Protein AF-A0A1V5KV75-F1 (afdb_monomer_lite)

Structure (mmCIF, N/CA/C/O backbone):
data_AF-A0A1V5KV75-F1
#
_entry.id   AF-A0A1V5KV75-F1
#
loop_
_atom_site.group_PDB
_atom_site.id
_atom_site.type_symbol
_atom_site.label_atom_id
_atom_site.label_alt_id
_atom_site.label_comp_id
_atom_site.label_asym_id
_atom_site.label_entity_id
_atom_site.label_seq_id
_atom_site.pdbx_PDB_ins_code
_atom_site.Cartn_x
_atom_site.Cartn_y
_atom_site.Cartn_z
_atom_site.occupancy
_atom_site.B_iso_or_equiv
_atom_site.auth_seq_id
_atom_site.auth_comp_id
_atom_site.auth_asym_id
_atom_site.auth_atom_id
_atom_site.pdbx_PDB_model_num
ATOM 1 N N . MET A 1 1 ? -2.585 -3.005 -18.494 1.00 60.31 1 MET A N 1
ATOM 2 C CA . MET A 1 1 ? -2.785 -2.795 -17.043 1.00 60.31 1 MET A CA 1
ATOM 3 C C . MET A 1 1 ? -3.721 -1.617 -16.889 1.00 60.31 1 MET A C 1
ATOM 5 O O . MET A 1 1 ? -3.446 -0.592 -17.492 1.00 60.31 1 MET A O 1
ATOM 9 N N . ASP A 1 2 ? -4.783 -1.747 -16.100 1.00 73.62 2 ASP A N 1
ATOM 10 C CA . ASP A 1 2 ? -5.802 -0.687 -15.996 1.00 73.62 2 ASP A CA 1
ATOM 11 C C . ASP A 1 2 ? -5.436 0.402 -14.976 1.00 73.62 2 ASP A C 1
ATOM 13 O O . ASP A 1 2 ? -6.072 1.447 -14.914 1.00 73.62 2 ASP A O 1
ATOM 17 N N . THR A 1 3 ? -4.400 0.170 -14.161 1.00 83.81 3 THR A N 1
ATOM 18 C CA . THR A 1 3 ? -3.897 1.154 -13.192 1.00 83.81 3 THR A CA 1
ATOM 19 C C . THR A 1 3 ? -2.821 2.028 -13.842 1.00 83.81 3 THR A C 1
ATOM 21 O O . THR A 1 3 ? -1.792 1.473 -14.239 1.00 83.81 3 THR A O 1
ATOM 24 N N . PRO A 1 4 ? -3.016 3.359 -13.923 1.00 90.19 4 PRO A N 1
ATOM 25 C CA . PRO A 1 4 ? -1.987 4.293 -14.373 1.00 90.19 4 PRO A CA 1
ATOM 26 C C . PRO A 1 4 ? -0.711 4.196 -13.533 1.00 90.19 4 PRO A C 1
ATOM 28 O O . PRO A 1 4 ? -0.759 3.883 -12.342 1.00 90.19 4 PRO A O 1
ATOM 31 N N . ARG A 1 5 ? 0.432 4.453 -14.168 1.00 92.62 5 ARG A N 1
ATOM 32 C CA . ARG A 1 5 ? 1.765 4.286 -13.587 1.00 92.62 5 ARG A CA 1
ATOM 33 C C . ARG A 1 5 ? 2.607 5.536 -13.819 1.00 92.62 5 ARG A C 1
ATOM 35 O O . ARG A 1 5 ? 2.497 6.176 -14.865 1.00 92.62 5 ARG A O 1
ATOM 42 N N . TYR A 1 6 ? 3.427 5.873 -12.831 1.00 94.19 6 TYR A N 1
ATOM 43 C CA . TYR A 1 6 ? 4.156 7.127 -12.752 1.00 94.19 6 TYR A CA 1
ATOM 44 C C . TYR A 1 6 ? 5.567 6.935 -12.192 1.00 94.19 6 TYR A C 1
ATOM 46 O O . TYR A 1 6 ? 5.826 6.077 -11.344 1.00 94.19 6 TYR A O 1
ATOM 54 N N . TYR A 1 7 ? 6.469 7.788 -12.657 1.00 92.00 7 TYR A N 1
ATOM 55 C CA . TYR A 1 7 ? 7.733 8.121 -12.023 1.00 92.00 7 TYR A CA 1
ATOM 56 C C . TYR A 1 7 ? 7.551 9.399 -11.192 1.00 92.00 7 TYR A C 1
ATOM 58 O O . TYR A 1 7 ? 6.918 10.353 -11.649 1.00 92.00 7 TYR A O 1
ATOM 66 N N . TYR A 1 8 ? 8.106 9.418 -9.980 1.00 92.56 8 TYR A N 1
ATOM 67 C CA . TYR A 1 8 ? 8.068 10.562 -9.067 1.00 92.56 8 TYR A CA 1
ATOM 68 C C . TYR A 1 8 ? 9.509 11.037 -8.800 1.00 92.56 8 TYR A C 1
ATOM 70 O O . TYR A 1 8 ? 10.172 10.454 -7.942 1.00 92.56 8 TYR A O 1
ATOM 78 N N . PRO A 1 9 ? 10.013 12.072 -9.505 1.00 87.69 9 PRO A N 1
ATOM 79 C CA . PRO A 1 9 ? 11.387 12.562 -9.331 1.00 87.69 9 PRO A CA 1
ATOM 80 C C . PRO A 1 9 ? 11.699 12.976 -7.885 1.00 87.69 9 PRO A C 1
ATOM 82 O O .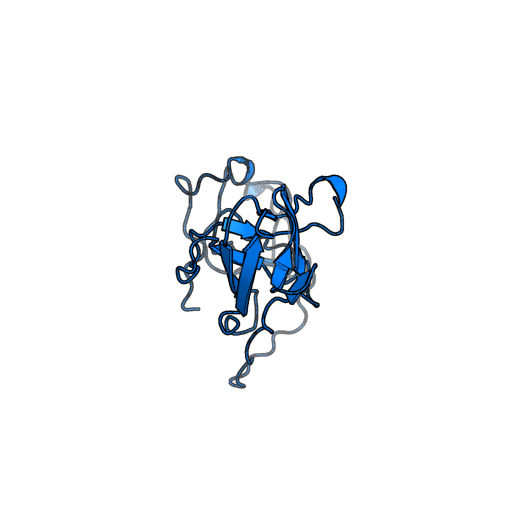 PRO A 1 9 ? 12.765 12.680 -7.357 1.00 87.69 9 PRO A O 1
ATOM 85 N N . GLU A 1 10 ? 10.718 13.579 -7.212 1.00 87.94 10 GLU A N 1
ATOM 86 C CA . GLU A 1 10 ? 10.828 14.084 -5.840 1.00 87.94 10 GLU A CA 1
ATOM 87 C C . GLU A 1 10 ? 10.047 13.209 -4.847 1.00 87.94 10 GLU A C 1
ATOM 89 O O . GLU A 1 10 ? 9.365 13.706 -3.950 1.00 87.94 10 GLU A O 1
ATOM 94 N N . VAL A 1 11 ? 10.119 11.879 -5.004 1.00 86.81 11 VAL A N 1
ATOM 95 C CA . VAL A 1 11 ? 9.325 10.914 -4.211 1.00 86.81 11 VAL A CA 1
ATOM 96 C C . VAL A 1 11 ? 9.460 11.105 -2.692 1.00 86.81 11 VAL A C 1
ATOM 98 O O . VAL A 1 11 ? 8.524 10.833 -1.945 1.00 86.81 11 VAL A O 1
ATOM 101 N N . HIS A 1 12 ? 10.597 11.626 -2.225 1.00 85.69 12 HIS A N 1
ATOM 102 C CA . HIS A 1 12 ? 10.870 11.876 -0.810 1.00 85.69 12 HIS A CA 1
ATOM 103 C C . HIS A 1 12 ? 10.020 13.001 -0.192 1.00 85.69 12 HIS A C 1
ATOM 105 O O . HIS A 1 12 ? 9.926 13.079 1.032 1.00 85.69 12 HIS A O 1
ATOM 111 N N . LEU A 1 13 ? 9.411 13.865 -1.011 1.00 88.81 13 LEU A N 1
ATOM 112 C CA . LEU A 1 13 ? 8.485 14.906 -0.556 1.00 88.81 13 LEU A CA 1
ATOM 113 C C . LEU A 1 13 ? 7.059 14.377 -0.349 1.00 88.81 13 LEU A C 1
ATOM 115 O O . LEU A 1 13 ? 6.227 15.094 0.200 1.00 88.81 13 LEU A O 1
ATOM 119 N N . GLU A 1 14 ? 6.768 13.150 -0.803 1.00 86.00 14 GLU A N 1
ATOM 120 C CA . GLU A 1 14 ? 5.421 12.561 -0.839 1.00 86.00 14 GLU A CA 1
ATOM 121 C C . GLU A 1 14 ? 4.370 13.445 -1.557 1.00 86.00 14 GLU A C 1
ATOM 123 O O . GLU A 1 14 ? 3.167 13.294 -1.344 1.00 86.00 14 GLU A O 1
ATOM 128 N N . ASP A 1 15 ? 4.813 14.349 -2.440 1.00 89.56 15 ASP A N 1
ATOM 129 C CA . ASP A 1 15 ? 3.957 15.220 -3.250 1.00 89.56 15 ASP A CA 1
ATOM 130 C C . ASP A 1 15 ? 3.749 14.619 -4.655 1.00 89.56 15 ASP A C 1
ATOM 132 O O . ASP A 1 15 ? 4.715 14.453 -5.408 1.00 89.56 15 ASP A O 1
ATOM 136 N N . PRO A 1 16 ? 2.505 14.296 -5.056 1.00 90.12 16 PRO A N 1
ATOM 137 C CA . PRO A 1 16 ? 2.230 13.750 -6.379 1.00 90.12 16 PRO A CA 1
ATOM 138 C C . PRO A 1 16 ? 2.274 14.792 -7.515 1.00 90.12 16 PRO A C 1
ATOM 140 O O . PRO A 1 16 ? 2.124 14.401 -8.672 1.00 90.12 16 PRO A O 1
ATOM 143 N N . SER A 1 17 ? 2.449 16.092 -7.240 1.00 91.94 17 SER A N 1
ATOM 144 C CA . SER A 1 17 ? 2.367 17.167 -8.248 1.00 91.94 17 SER A CA 1
ATOM 145 C C . SER A 1 17 ? 3.377 17.037 -9.400 1.00 91.94 17 SER A C 1
ATOM 147 O O . SER A 1 17 ? 3.079 17.431 -10.528 1.00 91.94 17 SER A O 1
ATOM 149 N N . GLY A 1 18 ? 4.542 16.437 -9.137 1.00 91.44 18 GLY A N 1
ATOM 150 C CA . GLY A 1 18 ? 5.607 16.188 -10.115 1.00 91.44 18 GLY A CA 1
ATOM 151 C C . GLY A 1 18 ? 5.528 14.839 -10.840 1.00 91.44 18 GLY A C 1
ATOM 152 O O . GLY A 1 18 ? 6.516 14.428 -11.444 1.00 91.44 18 GLY A O 1
ATOM 153 N N . ALA A 1 19 ? 4.408 14.115 -10.749 1.00 94.38 19 ALA A N 1
ATOM 154 C CA . ALA A 1 19 ? 4.267 12.788 -11.346 1.00 94.38 19 ALA A CA 1
ATOM 155 C C . ALA A 1 19 ? 4.409 12.814 -12.877 1.00 94.38 19 ALA A C 1
ATOM 157 O O . ALA A 1 19 ? 3.697 13.540 -13.573 1.00 94.38 19 ALA A O 1
ATOM 158 N N . VAL A 1 20 ? 5.269 11.948 -13.412 1.00 95.00 20 VAL A N 1
ATOM 159 C CA . VAL A 1 20 ? 5.457 11.756 -14.855 1.00 95.00 20 VAL A CA 1
ATOM 160 C C . VAL A 1 20 ? 4.923 10.377 -15.242 1.00 95.00 20 VAL A C 1
ATOM 162 O O . VAL A 1 20 ? 5.367 9.396 -14.648 1.00 95.00 20 VAL A O 1
ATOM 165 N N . PRO A 1 21 ? 3.992 10.248 -16.208 1.00 95.69 21 PRO A N 1
ATOM 166 C CA . PRO A 1 21 ? 3.533 8.942 -16.675 1.00 95.69 21 PRO A CA 1
ATOM 167 C C . PRO A 1 21 ? 4.699 8.061 -17.129 1.00 95.69 21 PRO A C 1
ATOM 169 O O . PRO A 1 21 ? 5.587 8.521 -17.845 1.00 95.69 21 PRO A O 1
ATOM 172 N N . ALA A 1 22 ? 4.688 6.796 -16.721 1.00 93.81 22 ALA A N 1
ATOM 173 C CA . ALA A 1 22 ? 5.739 5.843 -17.043 1.00 93.81 22 ALA A CA 1
ATOM 174 C C . ALA A 1 22 ? 5.148 4.453 -17.276 1.00 93.81 22 ALA A C 1
ATOM 176 O O . ALA A 1 22 ? 4.232 4.030 -16.571 1.00 93.81 22 ALA A O 1
ATOM 177 N N . GLU A 1 23 ? 5.693 3.725 -18.245 1.00 93.69 23 GLU A N 1
ATOM 178 C CA . GLU A 1 23 ? 5.281 2.354 -18.536 1.00 93.69 23 GLU A CA 1
ATOM 179 C C . GLU A 1 23 ? 6.194 1.339 -17.834 1.00 93.69 23 GLU A C 1
ATOM 181 O O . GLU A 1 23 ? 7.374 1.620 -17.610 1.00 93.69 23 GLU A O 1
ATOM 186 N N . PRO A 1 24 ? 5.682 0.145 -17.485 1.00 92.94 24 PRO A N 1
ATOM 187 C CA . PRO A 1 24 ? 6.528 -0.993 -17.156 1.00 92.94 24 PRO A CA 1
ATOM 188 C C . PRO A 1 24 ? 7.503 -1.313 -18.288 1.00 92.94 24 PRO A C 1
ATOM 190 O O . PRO A 1 24 ? 7.085 -1.461 -19.436 1.00 92.94 24 PRO A O 1
ATOM 193 N N . ILE A 1 25 ? 8.783 -1.483 -17.961 1.00 93.88 25 ILE A N 1
ATOM 194 C CA . ILE A 1 25 ? 9.815 -1.830 -18.944 1.00 93.88 25 ILE A CA 1
ATOM 195 C C . ILE A 1 25 ? 10.627 -3.038 -18.498 1.00 93.88 25 ILE A C 1
ATOM 197 O O . ILE A 1 25 ? 10.843 -3.260 -17.308 1.00 93.88 25 ILE A O 1
ATOM 201 N N . ILE A 1 26 ? 11.124 -3.789 -19.479 1.00 95.94 26 ILE A N 1
ATOM 202 C CA . ILE A 1 26 ? 12.233 -4.722 -19.289 1.00 95.94 26 ILE A CA 1
ATOM 203 C C . ILE A 1 26 ? 13.469 -4.056 -19.879 1.00 95.94 26 ILE A C 1
ATOM 205 O O . ILE A 1 26 ? 13.610 -3.944 -21.096 1.00 95.94 26 ILE A O 1
ATOM 209 N N . ALA A 1 27 ? 14.333 -3.560 -19.004 1.00 95.50 27 ALA A N 1
ATOM 210 C CA . ALA A 1 27 ? 15.535 -2.839 -19.366 1.00 95.50 27 ALA A CA 1
ATOM 211 C C . ALA A 1 27 ? 16.691 -3.816 -19.621 1.00 95.50 27 ALA A C 1
ATOM 213 O O . ALA A 1 27 ? 17.009 -4.645 -18.770 1.00 95.50 27 ALA A O 1
ATOM 214 N N . TYR A 1 28 ? 17.337 -3.688 -20.783 1.00 95.69 28 TYR A N 1
ATOM 215 C CA . TYR A 1 28 ? 18.628 -4.335 -21.059 1.00 95.69 28 TYR A CA 1
ATOM 216 C C . TYR A 1 28 ? 19.809 -3.517 -20.515 1.00 95.69 28 TYR A C 1
ATOM 218 O O . TYR A 1 28 ? 20.895 -4.053 -20.313 1.00 95.69 28 TYR A O 1
ATOM 226 N N . ALA A 1 29 ? 19.603 -2.211 -20.325 1.00 95.88 29 ALA A N 1
ATOM 227 C CA . ALA A 1 29 ? 20.567 -1.292 -19.751 1.00 95.88 29 ALA A CA 1
ATOM 228 C C . ALA A 1 29 ? 19.863 -0.367 -18.762 1.00 95.8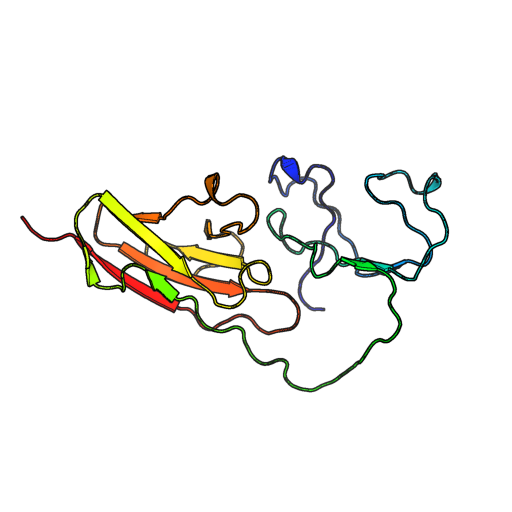8 29 ALA A C 1
ATOM 230 O O . ALA A 1 29 ? 18.819 0.204 -19.080 1.00 95.88 29 ALA A O 1
ATOM 231 N N . TYR A 1 30 ? 20.424 -0.236 -17.564 1.00 94.50 30 TYR A N 1
ATOM 232 C CA . TYR A 1 30 ? 19.886 0.615 -16.506 1.00 94.50 30 TYR A CA 1
ATOM 233 C C . TYR A 1 30 ? 20.996 1.052 -15.549 1.00 94.50 30 TYR A C 1
ATOM 235 O O . TYR A 1 30 ? 22.108 0.521 -15.564 1.00 94.50 30 TYR A O 1
ATOM 243 N N . LYS A 1 31 ? 20.696 2.050 -14.718 1.00 94.00 31 LYS A N 1
ATOM 244 C CA . LYS A 1 31 ? 21.575 2.501 -13.643 1.00 94.00 31 LYS A CA 1
ATOM 245 C C . LYS A 1 31 ? 20.736 2.823 -12.416 1.00 94.00 31 LYS A C 1
ATOM 247 O O . LYS A 1 31 ? 19.836 3.651 -12.475 1.00 94.00 31 LYS A O 1
ATOM 252 N N . GLU A 1 32 ? 21.021 2.160 -11.303 1.00 89.81 32 GLU A N 1
ATOM 253 C CA . GLU A 1 32 ? 20.420 2.522 -10.019 1.00 89.81 32 GLU A CA 1
ATOM 254 C C . GLU A 1 32 ? 21.007 3.833 -9.494 1.00 89.81 32 GLU A C 1
ATOM 256 O O . GLU A 1 32 ? 22.192 4.118 -9.689 1.00 89.81 32 GLU A O 1
ATOM 261 N N . SER A 1 33 ? 20.172 4.597 -8.786 1.00 87.25 33 SER A N 1
ATOM 262 C CA . SER A 1 33 ? 20.544 5.874 -8.164 1.00 87.25 33 SER A CA 1
ATOM 263 C C . SER A 1 33 ? 21.045 6.936 -9.154 1.00 87.25 33 SER A C 1
ATOM 265 O O . SER A 1 33 ? 21.872 7.767 -8.787 1.00 87.25 33 SER A O 1
ATOM 267 N N . SER A 1 34 ? 20.557 6.905 -10.397 1.00 88.31 34 SER A N 1
ATOM 268 C CA . SER A 1 34 ? 20.838 7.909 -11.425 1.00 88.31 34 SER A CA 1
ATOM 269 C C . SER A 1 34 ? 19.592 8.143 -12.275 1.00 88.31 34 SER A C 1
ATOM 271 O O . SER A 1 34 ? 18.895 7.196 -12.637 1.00 88.31 34 SER A O 1
ATOM 273 N N . ASP A 1 35 ? 19.311 9.403 -12.588 1.00 85.62 35 ASP A N 1
ATOM 274 C CA . ASP A 1 35 ? 18.302 9.833 -13.558 1.00 85.62 35 ASP A CA 1
ATOM 275 C C . ASP A 1 35 ? 18.929 10.183 -14.922 1.00 85.62 35 ASP A C 1
ATOM 277 O O . ASP A 1 35 ? 18.220 10.529 -15.868 1.00 85.62 35 ASP A O 1
ATOM 281 N N . ASN A 1 36 ? 20.255 10.056 -15.045 1.00 91.62 36 ASN A N 1
ATOM 282 C CA . ASN A 1 36 ? 20.999 10.315 -16.266 1.00 91.62 36 ASN A CA 1
ATOM 283 C C . ASN A 1 36 ? 21.035 9.056 -17.156 1.00 91.62 36 ASN A C 1
ATOM 285 O O . ASN A 1 36 ? 21.798 8.124 -16.881 1.00 91.62 36 ASN A O 1
ATOM 289 N N . PRO A 1 37 ? 20.295 9.017 -18.281 1.00 89.00 37 PRO A N 1
ATOM 290 C CA . PRO A 1 37 ? 20.271 7.845 -19.155 1.00 89.00 37 PRO A CA 1
ATOM 291 C C . PRO A 1 37 ? 21.631 7.547 -19.805 1.00 89.00 37 PRO A C 1
ATOM 293 O O . PRO A 1 37 ? 21.869 6.414 -20.214 1.00 89.00 37 PRO A O 1
ATOM 296 N N . GLY A 1 38 ? 22.542 8.525 -19.880 1.00 96.44 38 GLY A N 1
ATOM 297 C CA . GLY A 1 38 ? 23.899 8.324 -20.398 1.00 96.44 38 GLY A CA 1
ATOM 298 C C . GLY A 1 38 ? 24.793 7.467 -19.493 1.00 96.44 38 GLY A C 1
ATOM 299 O O . GLY A 1 38 ? 25.833 6.993 -19.942 1.00 96.44 38 GLY A O 1
ATOM 300 N N . GLU A 1 39 ? 24.393 7.250 -18.238 1.00 96.88 39 GLU A N 1
ATOM 301 C CA . GLU A 1 39 ? 25.087 6.371 -17.288 1.00 96.88 39 GLU A CA 1
ATOM 302 C C . GLU A 1 39 ? 24.557 4.933 -17.301 1.00 96.88 39 GLU A C 1
ATOM 304 O O . GLU A 1 39 ? 25.120 4.065 -16.626 1.00 96.88 39 GLU A O 1
ATOM 309 N N . ALA A 1 40 ? 23.484 4.663 -18.053 1.00 96.25 40 ALA A N 1
ATOM 310 C CA . ALA A 1 40 ? 22.950 3.319 -18.200 1.00 96.25 40 ALA A CA 1
ATOM 311 C C . ALA A 1 40 ? 23.968 2.420 -18.917 1.00 96.25 40 ALA A C 1
ATOM 313 O O . ALA A 1 40 ? 24.429 2.715 -20.021 1.00 96.25 40 ALA A O 1
ATOM 314 N N . GLY A 1 41 ? 24.306 1.299 -18.284 1.00 96.88 41 GLY A N 1
ATOM 315 C CA . GLY A 1 41 ? 25.148 0.251 -18.854 1.00 96.88 41 GLY A CA 1
ATOM 316 C C . GLY A 1 41 ? 24.337 -1.016 -19.076 1.00 96.88 41 GLY A C 1
ATOM 317 O O . GLY A 1 41 ? 23.344 -1.233 -18.385 1.00 96.88 41 GLY A O 1
ATOM 318 N N . ALA A 1 42 ? 24.750 -1.842 -20.039 1.00 97.00 42 ALA A N 1
ATOM 319 C CA . ALA A 1 42 ? 24.152 -3.160 -20.224 1.00 97.00 42 ALA A CA 1
ATOM 320 C C . ALA A 1 42 ? 24.384 -4.034 -18.982 1.00 97.00 42 ALA A C 1
ATOM 322 O O . ALA A 1 42 ? 25.494 -4.061 -18.448 1.00 97.00 42 ALA A O 1
ATOM 323 N N . ASP A 1 43 ? 23.346 -4.748 -18.559 1.00 95.75 43 ASP A N 1
ATOM 324 C CA . ASP A 1 43 ? 23.361 -5.640 -17.398 1.00 95.75 43 ASP A CA 1
ATOM 325 C C . ASP A 1 43 ? 22.305 -6.750 -17.596 1.00 95.75 43 ASP A C 1
ATOM 327 O O . ASP A 1 43 ? 21.644 -6.822 -18.638 1.00 95.75 43 ASP A O 1
ATOM 331 N N . ASP A 1 44 ? 22.141 -7.628 -16.609 1.00 95.81 44 ASP A N 1
ATOM 332 C CA . ASP A 1 44 ? 21.051 -8.597 -16.549 1.00 95.81 44 ASP A CA 1
ATOM 333 C C . ASP A 1 44 ? 19.691 -7.908 -16.763 1.00 95.81 44 ASP A C 1
ATOM 335 O O . ASP A 1 44 ? 19.411 -6.863 -16.166 1.00 95.81 44 ASP A O 1
ATOM 339 N N . LEU A 1 45 ? 18.815 -8.527 -17.573 1.00 96.81 45 LEU A N 1
ATOM 340 C CA . LEU A 1 45 ? 17.486 -7.983 -17.871 1.00 96.81 45 LEU A CA 1
ATOM 341 C C . LEU A 1 45 ? 16.753 -7.617 -16.579 1.00 96.81 45 LEU A C 1
ATOM 343 O O . LEU A 1 45 ? 16.597 -8.454 -15.684 1.00 96.81 45 LEU A O 1
ATOM 347 N N . CYS A 1 46 ? 16.281 -6.376 -16.499 1.00 95.94 46 CYS A N 1
ATOM 348 C CA . CYS A 1 46 ? 15.630 -5.851 -15.311 1.00 95.94 46 CYS A CA 1
ATOM 349 C C . CYS A 1 46 ? 14.194 -5.424 -15.608 1.00 95.94 46 CYS A C 1
ATOM 351 O O . CYS A 1 46 ? 13.964 -4.554 -16.443 1.00 95.94 46 CYS A O 1
ATOM 353 N N . LEU A 1 47 ? 13.220 -6.016 -14.914 1.00 95.19 47 LEU A N 1
ATOM 354 C CA . LEU A 1 47 ? 11.854 -5.503 -14.900 1.00 95.19 47 LEU A CA 1
ATOM 355 C C . LEU A 1 47 ? 11.793 -4.305 -13.955 1.00 95.19 47 LEU A C 1
ATOM 357 O O . LEU A 1 47 ? 12.062 -4.443 -12.760 1.00 95.19 47 LEU A O 1
ATOM 361 N N . ILE A 1 48 ? 11.376 -3.162 -14.488 1.00 93.56 48 ILE A N 1
ATOM 362 C CA . ILE A 1 48 ? 11.154 -1.932 -13.737 1.00 93.56 48 ILE A CA 1
ATOM 363 C C . ILE A 1 48 ? 9.674 -1.584 -13.849 1.00 93.56 48 ILE A C 1
ATOM 365 O O . ILE A 1 48 ? 9.172 -1.253 -14.924 1.00 93.56 48 ILE A O 1
ATOM 369 N N . MET A 1 49 ? 8.973 -1.675 -12.722 1.00 92.81 49 MET A N 1
ATOM 370 C CA . MET A 1 49 ? 7.561 -1.322 -12.606 1.00 92.81 49 MET A CA 1
ATOM 371 C C . MET A 1 49 ? 7.427 0.044 -11.921 1.00 92.81 49 MET A C 1
ATOM 373 O O . MET A 1 49 ? 7.801 0.165 -10.750 1.00 92.81 49 MET A O 1
ATOM 377 N N . PRO A 1 50 ? 6.880 1.068 -12.600 1.00 92.56 50 PRO A N 1
ATOM 378 C CA . PRO A 1 50 ? 6.664 2.369 -11.980 1.00 92.56 50 PRO A CA 1
ATOM 379 C C . PRO A 1 50 ? 5.564 2.330 -10.907 1.00 92.56 50 PRO A C 1
ATOM 381 O O . PRO A 1 50 ? 4.804 1.363 -10.769 1.00 92.56 50 PRO A O 1
ATOM 384 N N . GLN A 1 51 ? 5.472 3.406 -10.137 1.00 91.25 51 GLN A N 1
ATOM 385 C CA . GLN A 1 51 ? 4.561 3.536 -9.003 1.00 91.25 51 GLN A CA 1
ATOM 386 C C . GLN A 1 51 ? 3.136 3.880 -9.462 1.00 91.25 51 GLN A C 1
ATOM 388 O O . GLN A 1 51 ? 2.947 4.618 -10.422 1.00 91.25 51 GLN A O 1
ATOM 393 N N . ALA A 1 52 ? 2.113 3.377 -8.777 1.00 88.38 52 ALA A N 1
ATOM 394 C CA . ALA A 1 52 ? 0.719 3.798 -8.954 1.00 88.38 52 ALA A CA 1
ATOM 395 C C . ALA A 1 52 ? 0.324 4.979 -8.040 1.00 88.38 52 ALA A C 1
ATOM 397 O O . ALA A 1 52 ? -0.673 5.647 -8.298 1.00 88.38 52 ALA A O 1
ATOM 398 N N . ASP A 1 53 ? 1.085 5.217 -6.968 1.00 88.00 53 ASP A N 1
ATOM 399 C CA . ASP A 1 53 ? 0.917 6.301 -5.990 1.00 88.00 53 ASP A CA 1
ATOM 400 C C . ASP A 1 53 ? 2.300 6.684 -5.442 1.00 88.00 53 ASP A C 1
ATOM 402 O O . ASP A 1 53 ? 3.184 5.829 -5.334 1.00 8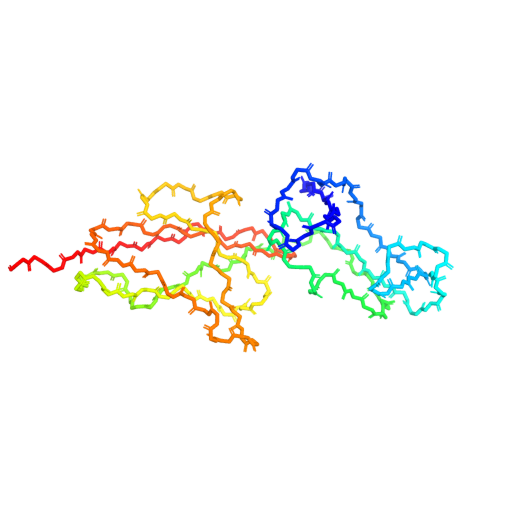8.00 53 ASP A O 1
ATOM 406 N N . VAL A 1 54 ? 2.490 7.947 -5.052 1.00 88.88 54 VAL A N 1
ATOM 407 C CA . VAL A 1 54 ? 3.777 8.447 -4.530 1.00 88.88 54 VAL A CA 1
ATOM 408 C C . VAL A 1 54 ? 4.249 7.691 -3.276 1.00 88.88 54 VAL A C 1
ATOM 410 O O . VAL A 1 54 ? 5.447 7.572 -3.042 1.00 88.88 54 VAL A O 1
ATOM 413 N N . ARG A 1 55 ? 3.325 7.091 -2.511 1.00 86.25 55 ARG A N 1
ATOM 414 C CA . ARG A 1 55 ? 3.602 6.271 -1.318 1.00 86.25 55 ARG A CA 1
ATOM 415 C C . ARG A 1 55 ? 3.659 4.764 -1.623 1.00 86.25 55 ARG A C 1
ATOM 417 O O . ARG A 1 55 ? 3.880 3.959 -0.712 1.00 86.25 55 ARG A O 1
ATOM 424 N N . GLU A 1 56 ? 3.435 4.344 -2.873 1.00 84.69 56 GLU A N 1
ATOM 425 C CA . GLU A 1 56 ? 3.598 2.946 -3.286 1.00 84.69 56 GLU A CA 1
ATOM 426 C C . GLU A 1 56 ? 5.088 2.595 -3.348 1.00 84.69 56 GLU A C 1
ATOM 428 O O . GLU A 1 56 ? 5.866 3.223 -4.056 1.00 84.69 56 GLU A O 1
ATOM 433 N N . GLN A 1 57 ? 5.489 1.550 -2.627 1.00 81.81 57 GLN A N 1
ATOM 434 C CA . GLN A 1 57 ? 6.849 1.024 -2.712 1.00 81.81 57 GLN A CA 1
ATOM 435 C C . GLN A 1 57 ? 6.923 -0.039 -3.807 1.00 81.81 57 GLN A C 1
ATOM 437 O O . GLN A 1 57 ? 6.189 -1.028 -3.760 1.00 81.81 57 GLN A O 1
ATOM 442 N N . THR A 1 58 ? 7.850 0.128 -4.745 1.00 84.69 58 THR A N 1
ATOM 443 C CA . THR A 1 58 ? 8.008 -0.745 -5.919 1.00 84.69 58 THR A CA 1
ATOM 444 C C . THR A 1 58 ? 9.169 -1.728 -5.806 1.00 84.69 58 THR A C 1
ATOM 446 O O . THR A 1 58 ? 9.413 -2.464 -6.752 1.00 84.69 58 THR A O 1
ATOM 449 N N . ASN A 1 59 ? 9.848 -1.831 -4.655 1.00 84.12 59 ASN A N 1
ATOM 450 C CA . ASN A 1 59 ? 11.000 -2.735 -4.477 1.00 84.12 59 ASN A CA 1
ATOM 451 C C . ASN A 1 59 ? 10.712 -4.189 -4.890 1.00 84.12 59 ASN A C 1
ATOM 453 O O . ASN A 1 59 ? 11.568 -4.858 -5.453 1.00 84.12 59 ASN A O 1
ATOM 457 N N . LEU A 1 60 ? 9.499 -4.685 -4.635 1.00 84.31 60 LEU A N 1
ATOM 458 C CA . LEU A 1 60 ? 9.073 -6.039 -5.030 1.00 84.31 60 LEU A CA 1
ATOM 459 C C . LEU A 1 60 ? 8.772 -6.195 -6.520 1.00 84.31 60 LEU A C 1
ATOM 461 O O . LEU A 1 60 ? 8.582 -7.310 -6.990 1.00 84.31 60 LEU A O 1
ATOM 465 N N . ALA A 1 61 ? 8.671 -5.082 -7.231 1.00 87.75 61 ALA A N 1
ATOM 466 C CA . ALA A 1 61 ? 8.368 -4.979 -8.646 1.00 87.75 61 ALA A CA 1
ATOM 467 C C . ALA A 1 61 ? 9.567 -4.392 -9.432 1.00 87.75 61 ALA A C 1
ATOM 469 O O . ALA A 1 61 ? 9.431 -4.014 -10.593 1.00 87.75 61 ALA A O 1
ATOM 470 N N . PHE A 1 62 ? 10.743 -4.354 -8.792 1.00 91.69 62 PHE A N 1
ATOM 471 C CA . PHE A 1 62 ? 12.050 -4.114 -9.391 1.00 91.69 62 PHE A CA 1
ATOM 472 C C . PHE A 1 62 ? 12.812 -5.447 -9.400 1.00 91.69 62 PHE A C 1
ATOM 474 O O . PHE A 1 62 ? 13.391 -5.855 -8.391 1.00 91.69 62 PHE A O 1
ATOM 481 N N . ILE A 1 63 ? 12.752 -6.182 -10.512 1.00 93.31 63 ILE A N 1
ATOM 482 C CA . ILE A 1 63 ? 13.286 -7.550 -10.604 1.00 93.31 63 ILE A CA 1
ATOM 483 C C . ILE A 1 63 ? 14.525 -7.547 -11.488 1.00 93.31 63 ILE A C 1
ATOM 485 O O . ILE A 1 63 ? 14.426 -7.296 -12.684 1.00 93.31 63 ILE A O 1
ATOM 489 N N . LYS A 1 64 ? 15.689 -7.848 -10.912 1.00 93.69 64 LYS A N 1
ATOM 490 C CA . LYS A 1 64 ? 16.950 -8.035 -11.647 1.00 93.69 64 LYS A CA 1
ATOM 491 C C . LYS A 1 64 ? 17.087 -9.489 -12.098 1.00 93.69 64 LYS A C 1
ATOM 493 O O . LYS A 1 64 ? 16.660 -10.391 -11.375 1.00 93.69 64 LYS A O 1
ATOM 498 N N . GLY A 1 65 ? 17.707 -9.723 -13.252 1.00 95.56 65 GLY A N 1
ATOM 499 C CA . GLY A 1 65 ? 17.951 -11.080 -13.748 1.00 95.56 65 GLY A CA 1
ATOM 500 C C . GLY A 1 65 ? 16.677 -11.795 -14.183 1.00 95.56 65 GLY A C 1
ATOM 501 O O . GLY A 1 65 ? 16.479 -12.964 -13.847 1.00 95.56 65 GLY A O 1
ATOM 502 N N . VAL A 1 66 ? 15.801 -11.102 -14.914 1.00 95.69 66 VAL A N 1
ATOM 503 C CA . VAL A 1 66 ? 14.598 -11.696 -15.509 1.00 95.69 66 VAL A CA 1
ATOM 504 C C . VAL A 1 66 ? 15.013 -12.809 -16.475 1.00 95.69 66 VAL A C 1
ATOM 506 O O . VAL A 1 66 ? 15.671 -12.556 -17.482 1.00 95.69 66 VAL A O 1
ATOM 509 N N . LYS A 1 67 ? 14.623 -14.049 -16.164 1.00 95.50 67 LYS A N 1
ATOM 510 C CA . LYS A 1 67 ? 14.913 -15.246 -16.981 1.00 95.50 67 LYS A CA 1
ATOM 511 C C . LYS A 1 67 ? 13.679 -15.842 -17.648 1.00 95.50 67 LYS A C 1
ATOM 513 O O . LYS A 1 67 ? 13.804 -16.520 -18.660 1.00 95.50 67 LYS A O 1
ATOM 518 N N . GLU A 1 68 ? 12.506 -15.602 -17.076 1.00 94.88 68 GLU A N 1
ATOM 519 C CA . GLU A 1 68 ? 11.233 -16.145 -17.533 1.00 94.88 68 GLU A CA 1
ATOM 520 C C . GLU A 1 68 ? 10.123 -15.130 -17.254 1.00 94.88 68 GLU A C 1
ATOM 522 O O . GLU A 1 68 ? 10.152 -14.421 -16.245 1.00 94.88 68 GLU A O 1
ATOM 527 N N . ILE A 1 69 ? 9.149 -15.070 -18.159 1.00 92.38 69 ILE A N 1
ATOM 528 C CA . ILE A 1 69 ? 7.910 -14.318 -17.989 1.00 92.38 69 ILE A CA 1
ATOM 529 C C . ILE A 1 69 ? 6.780 -15.292 -18.279 1.00 92.38 69 ILE A C 1
ATOM 531 O O . ILE A 1 69 ? 6.623 -15.746 -19.412 1.00 92.38 69 ILE A O 1
ATOM 535 N N . LEU A 1 70 ? 5.994 -15.602 -17.254 1.00 91.69 70 LEU A N 1
ATOM 536 C CA . LEU A 1 70 ? 4.779 -16.384 -17.408 1.00 91.69 70 LEU A CA 1
ATOM 537 C C . LEU A 1 70 ? 3.604 -15.439 -17.655 1.00 91.69 70 LEU A C 1
ATOM 539 O O . LEU A 1 70 ? 3.338 -14.546 -16.850 1.00 91.69 70 LEU A O 1
ATOM 543 N N . VAL A 1 71 ? 2.889 -15.662 -18.753 1.00 92.50 71 VAL A N 1
ATOM 544 C CA . VAL A 1 71 ? 1.621 -14.989 -19.043 1.00 92.50 71 VAL A CA 1
ATOM 545 C C . VAL A 1 71 ? 0.505 -15.999 -18.826 1.00 92.50 71 VAL A C 1
ATOM 547 O O . VAL A 1 71 ? 0.546 -17.095 -19.380 1.00 92.50 71 VAL A O 1
ATOM 550 N N . THR A 1 72 ? -0.471 -15.639 -17.998 1.00 92.50 72 THR A N 1
ATOM 551 C CA . THR A 1 72 ? -1.612 -16.491 -17.655 1.00 92.50 72 THR A CA 1
ATOM 552 C C . THR A 1 72 ? -2.900 -15.675 -17.655 1.00 92.50 72 THR A C 1
ATOM 554 O O . THR A 1 72 ? -2.877 -14.473 -17.389 1.00 92.50 72 THR A O 1
ATOM 557 N N . GLU A 1 73 ? -4.013 -16.341 -17.956 1.00 94.62 73 GLU A N 1
ATOM 558 C CA . GLU A 1 73 ? -5.376 -15.807 -17.835 1.00 94.62 73 GLU A CA 1
ATOM 559 C C . GLU A 1 73 ? -6.076 -16.297 -16.555 1.00 94.62 73 GLU A C 1
ATOM 561 O O . GLU A 1 73 ? -7.251 -16.008 -16.335 1.00 94.62 73 GLU A O 1
ATOM 566 N N . GLU A 1 74 ? -5.374 -17.057 -15.709 1.00 95.69 74 GLU A N 1
ATOM 5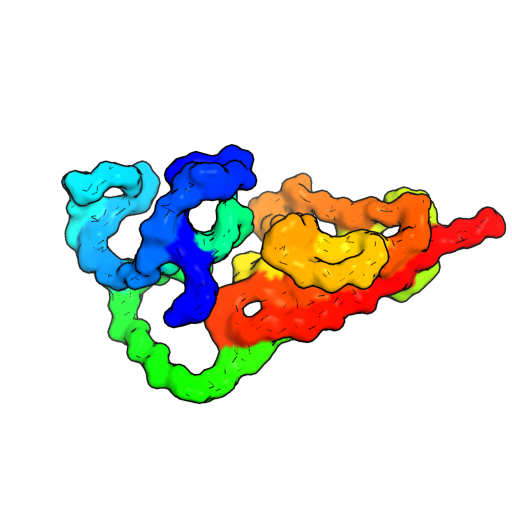67 C CA . GLU A 1 74 ? -5.896 -17.493 -14.415 1.00 95.69 74 GLU A CA 1
ATOM 568 C C . GLU A 1 74 ? -6.249 -16.291 -13.529 1.00 95.69 74 GLU A C 1
ATOM 570 O O . GLU A 1 74 ? -5.518 -15.298 -13.478 1.00 95.69 74 GLU A O 1
ATOM 575 N N . ASP A 1 75 ? -7.361 -16.397 -12.794 1.00 94.44 75 ASP A N 1
ATOM 576 C CA . ASP A 1 75 ? -7.732 -15.388 -11.803 1.00 94.44 75 ASP A CA 1
ATOM 577 C C . ASP A 1 75 ? -6.637 -15.318 -10.724 1.00 94.44 75 ASP A C 1
ATOM 579 O O . ASP A 1 75 ? -6.416 -16.306 -10.012 1.00 94.44 75 ASP A O 1
ATOM 583 N N . PRO A 1 76 ? -5.963 -14.165 -10.548 1.00 93.62 76 PRO A N 1
ATOM 584 C CA . PRO A 1 76 ? -4.921 -14.033 -9.536 1.00 93.62 76 PRO A CA 1
ATOM 585 C C . PRO A 1 76 ? -5.474 -14.088 -8.097 1.00 93.62 76 PRO A C 1
ATOM 587 O O . PRO A 1 76 ? -4.714 -14.115 -7.119 1.00 93.62 76 PRO A O 1
ATOM 590 N N . GLY A 1 77 ? -6.801 -14.085 -7.947 1.00 96.88 77 GLY A N 1
ATOM 591 C CA . GLY A 1 77 ? -7.499 -14.019 -6.679 1.00 96.88 77 GLY A CA 1
ATOM 592 C C . GLY A 1 77 ? -7.375 -12.639 -6.041 1.00 96.88 77 GLY A C 1
ATOM 593 O O . GLY A 1 77 ? -6.969 -11.658 -6.670 1.00 96.88 77 GLY A O 1
ATOM 594 N N . LYS A 1 78 ? -7.733 -12.559 -4.758 1.00 97.31 78 LYS A N 1
ATOM 595 C CA . LYS A 1 78 ? -7.667 -11.334 -3.952 1.00 97.31 78 LYS A CA 1
ATOM 596 C C . LYS A 1 78 ? -6.617 -11.437 -2.855 1.00 97.31 78 LYS A C 1
ATOM 598 O O . LYS A 1 78 ? -6.265 -12.531 -2.403 1.00 97.31 78 LYS A O 1
ATOM 603 N N . TRP A 1 79 ? -6.138 -10.285 -2.399 1.00 97.69 79 TRP A N 1
ATOM 604 C CA . TRP A 1 79 ? -5.444 -10.198 -1.118 1.00 97.69 79 TRP A CA 1
ATOM 605 C C . TRP A 1 79 ? -6.381 -10.527 0.046 1.00 97.69 79 TRP A C 1
ATOM 607 O O . TRP A 1 79 ? -7.588 -10.286 -0.013 1.00 97.69 79 TRP A O 1
ATOM 617 N N . GLU A 1 80 ? -5.813 -11.072 1.122 1.00 98.38 80 GLU A N 1
ATOM 618 C CA . GLU A 1 80 ? -6.569 -11.286 2.354 1.00 98.38 80 GLU A CA 1
ATOM 619 C C . GLU A 1 80 ? -6.967 -9.947 2.973 1.00 98.38 80 GLU A C 1
ATOM 621 O O . GLU A 1 80 ? -6.308 -8.920 2.797 1.00 98.38 80 GLU A O 1
ATOM 626 N N . LYS A 1 81 ? -8.034 -9.970 3.768 1.00 98.44 81 LYS A N 1
ATOM 627 C CA . LYS A 1 81 ? -8.380 -8.831 4.615 1.00 98.44 81 LYS A CA 1
ATOM 628 C C . LYS A 1 81 ? -7.268 -8.563 5.628 1.00 98.44 81 LYS A C 1
ATOM 630 O O . LYS A 1 81 ? -6.638 -9.484 6.151 1.00 98.44 81 LYS A O 1
ATOM 635 N N . ALA A 1 82 ? -7.086 -7.290 5.967 1.00 98.38 82 ALA A N 1
ATOM 636 C CA . ALA A 1 82 ? -6.271 -6.912 7.113 1.00 98.38 82 ALA A CA 1
ATOM 637 C C . ALA A 1 82 ? -6.841 -7.514 8.410 1.00 98.38 82 ALA A C 1
ATOM 639 O O . ALA A 1 82 ? -8.043 -7.754 8.530 1.00 98.38 82 ALA A O 1
ATOM 640 N N . GLY A 1 83 ? -5.969 -7.713 9.393 1.00 98.31 83 GLY A N 1
ATOM 641 C CA . GLY A 1 83 ? -6.308 -7.937 10.795 1.00 98.31 83 GLY A CA 1
ATOM 642 C C . GLY A 1 83 ? -6.018 -6.696 11.641 1.00 98.31 83 GLY A C 1
ATOM 643 O O . GLY A 1 83 ? -5.393 -5.743 11.174 1.00 98.31 83 GLY A O 1
ATOM 644 N N . ALA A 1 84 ? -6.439 -6.720 12.905 1.00 98.19 84 ALA A N 1
ATOM 645 C CA . ALA A 1 84 ? -6.157 -5.659 13.867 1.00 98.19 84 ALA A CA 1
ATOM 646 C C . ALA A 1 84 ? -5.859 -6.224 15.263 1.00 98.19 84 ALA A C 1
ATOM 648 O O . ALA A 1 84 ? -6.465 -7.213 15.691 1.00 98.19 84 ALA A O 1
ATOM 649 N N . TYR A 1 85 ? -4.935 -5.574 15.974 1.00 97.00 85 TYR A N 1
ATOM 650 C CA . TYR A 1 85 ? -4.585 -5.879 17.359 1.00 97.00 85 TYR A CA 1
ATOM 651 C C . TYR A 1 85 ? -4.529 -4.597 18.216 1.00 97.00 85 TYR A C 1
ATOM 653 O O . TYR A 1 85 ? -3.789 -3.683 17.851 1.00 97.00 85 TYR A O 1
ATOM 661 N N . PRO A 1 86 ? -5.233 -4.524 19.362 1.00 97.50 86 PRO A N 1
ATOM 662 C CA . PRO A 1 86 ? -6.149 -5.538 19.887 1.00 97.50 86 PRO A CA 1
ATOM 663 C C . PRO A 1 86 ? -7.345 -5.765 18.952 1.00 97.50 86 PRO A C 1
ATOM 665 O O . PRO A 1 86 ? -7.642 -4.933 18.091 1.00 97.50 86 PRO A O 1
ATOM 668 N N . ARG A 1 87 ? -8.019 -6.914 19.104 1.00 97.44 87 ARG A N 1
ATOM 669 C CA . ARG A 1 87 ? -9.246 -7.195 18.344 1.00 97.44 87 ARG A CA 1
ATOM 670 C C . ARG A 1 87 ? -10.272 -6.086 18.592 1.00 97.44 87 ARG A C 1
ATOM 672 O O . ARG A 1 87 ? -10.323 -5.528 19.686 1.00 97.44 87 ARG A O 1
ATOM 679 N N . ALA A 1 88 ? -11.080 -5.802 17.572 1.00 97.94 88 ALA A N 1
ATOM 680 C CA . ALA A 1 88 ? -12.204 -4.876 17.662 1.00 97.94 88 ALA A CA 1
ATOM 681 C C . ALA A 1 88 ? -13.080 -5.168 18.893 1.00 97.94 88 ALA A C 1
ATOM 683 O O . ALA A 1 88 ? -13.288 -6.329 19.256 1.00 97.94 88 ALA A O 1
ATOM 684 N N . GLY A 1 89 ? -13.589 -4.114 19.525 1.00 97.81 89 GLY A N 1
ATOM 685 C CA . GLY A 1 89 ? -14.357 -4.208 20.759 1.00 97.81 89 GLY A CA 1
ATOM 686 C C . GLY A 1 89 ? -14.167 -2.993 21.660 1.00 97.81 89 GLY A C 1
ATOM 687 O O . GLY A 1 89 ? -13.853 -1.892 21.210 1.00 97.81 89 GLY A O 1
ATOM 688 N N . THR A 1 90 ? -14.388 -3.196 22.953 1.00 97.81 90 THR A N 1
ATOM 689 C CA . THR A 1 90 ? -14.308 -2.131 23.953 1.00 97.81 90 THR A CA 1
ATOM 690 C C . THR A 1 90 ? -12.870 -1.924 24.434 1.00 97.81 90 THR A C 1
ATOM 692 O O . THR A 1 90 ? -12.260 -2.847 24.973 1.00 97.81 90 THR A O 1
ATOM 695 N N . ILE A 1 91 ? -12.348 -0.705 24.289 1.00 97.25 91 ILE A N 1
ATOM 696 C CA . ILE A 1 91 ? -10.973 -0.313 24.648 1.00 97.25 91 ILE A CA 1
ATOM 697 C C . ILE A 1 91 ? -10.967 0.955 25.514 1.00 97.25 91 ILE A C 1
ATOM 699 O O . ILE A 1 91 ? -11.980 1.647 25.609 1.00 97.25 91 ILE A O 1
ATOM 703 N N . ALA A 1 92 ? -9.864 1.248 26.202 1.00 96.75 92 ALA A N 1
ATOM 704 C CA . ALA A 1 92 ? -9.728 2.505 26.937 1.00 96.75 92 ALA A CA 1
ATOM 705 C C . ALA A 1 92 ? -9.436 3.676 25.983 1.00 96.75 92 ALA A C 1
ATOM 707 O O . ALA A 1 92 ? -8.824 3.505 24.929 1.00 96.75 92 ALA A O 1
ATOM 708 N N . GLY A 1 93 ? -9.869 4.882 26.359 1.00 96.44 93 GLY A N 1
ATOM 709 C CA . GLY A 1 93 ? -9.511 6.098 25.629 1.00 96.44 93 GLY A CA 1
ATOM 710 C C . GLY A 1 93 ? -7.999 6.311 25.640 1.00 96.44 93 GLY A C 1
ATOM 711 O O . GLY A 1 93 ? -7.374 6.267 26.699 1.00 96.44 93 GLY A O 1
ATOM 712 N N . GLY A 1 94 ? -7.416 6.531 24.464 1.00 96.12 94 GLY A N 1
ATOM 713 C CA . GLY A 1 94 ? -5.973 6.661 24.274 1.00 96.12 94 GLY A CA 1
ATOM 714 C C . GLY A 1 94 ? -5.249 5.340 23.999 1.00 96.12 94 GLY A C 1
ATOM 715 O O . GLY A 1 94 ? -4.047 5.378 23.723 1.00 96.12 94 GLY A O 1
ATOM 716 N N . ASP A 1 95 ? -5.950 4.197 24.017 1.00 97.62 95 ASP A N 1
ATOM 717 C CA . ASP A 1 95 ? -5.389 2.922 23.565 1.00 97.62 95 ASP A CA 1
ATOM 718 C C . ASP A 1 95 ? -4.990 2.996 22.086 1.00 97.62 95 ASP A C 1
ATOM 720 O O . ASP A 1 95 ? -5.450 3.843 21.311 1.00 97.62 95 ASP A O 1
ATOM 724 N N . THR A 1 96 ? -4.112 2.079 21.679 1.00 97.81 96 THR A N 1
ATOM 725 C CA . THR A 1 96 ? -3.624 2.022 20.303 1.00 97.81 96 THR A CA 1
ATOM 726 C C . THR A 1 96 ? -3.921 0.692 19.627 1.00 97.81 96 THR A C 1
ATOM 728 O O . THR A 1 96 ? -3.900 -0.368 20.250 1.00 97.81 96 THR A O 1
ATOM 731 N N . VAL A 1 97 ? -4.167 0.764 18.322 1.00 98.06 97 VAL A N 1
ATOM 732 C CA . VAL A 1 97 ? -4.469 -0.353 17.433 1.00 98.06 97 VAL A CA 1
ATOM 733 C C . VAL A 1 97 ? -3.379 -0.462 16.373 1.00 98.06 97 VAL A C 1
ATOM 735 O O . VAL A 1 97 ? -2.961 0.523 15.766 1.00 98.06 97 VAL A O 1
ATOM 738 N N . LYS A 1 98 ? -2.914 -1.682 16.125 1.00 97.25 98 LYS A N 1
ATOM 739 C CA . LYS A 1 98 ? -2.009 -2.019 15.028 1.00 97.25 98 LYS A CA 1
ATOM 740 C C . LYS A 1 98 ? -2.773 -2.819 13.985 1.00 97.25 98 LYS A C 1
ATOM 742 O O . LYS A 1 98 ? -3.366 -3.842 14.325 1.00 97.25 98 LYS A O 1
ATOM 747 N N . LEU A 1 99 ? -2.732 -2.379 12.730 1.00 97.75 99 LEU A N 1
ATOM 748 C CA . LEU A 1 99 ? -3.203 -3.199 11.616 1.00 97.75 99 LEU A CA 1
ATOM 749 C C . LEU A 1 99 ? -2.150 -4.259 11.284 1.00 97.75 99 LEU A C 1
ATOM 751 O O . LEU A 1 99 ? -0.948 -4.040 11.445 1.00 97.75 99 LEU A O 1
ATOM 755 N N . GLN A 1 100 ? -2.605 -5.425 10.848 1.00 96.25 100 GLN A N 1
ATOM 756 C CA . GLN A 1 100 ? -1.769 -6.595 10.607 1.00 96.25 100 GLN A CA 1
ATOM 757 C C . GLN A 1 100 ? -2.111 -7.219 9.257 1.00 96.25 100 GLN A C 1
ATOM 759 O O . GLN A 1 100 ? -3.269 -7.243 8.850 1.00 96.25 100 GLN A O 1
ATOM 764 N N . HIS A 1 101 ? -1.110 -7.780 8.589 1.00 96.50 101 HIS A N 1
ATOM 765 C CA . HIS A 1 101 ? -1.298 -8.607 7.403 1.00 96.50 101 HIS A CA 1
ATOM 766 C C . HIS A 1 101 ? -0.176 -9.649 7.342 1.00 96.50 101 HIS A C 1
ATOM 768 O O . HIS A 1 101 ? 0.924 -9.384 7.817 1.00 96.50 101 HIS A O 1
ATOM 774 N N . LYS A 1 102 ? -0.428 -10.839 6.786 1.00 95.06 102 LYS A N 1
ATOM 775 C CA . LYS A 1 102 ? 0.598 -11.902 6.714 1.00 95.06 102 LYS A CA 1
ATOM 776 C C . LYS A 1 102 ? 1.714 -11.581 5.707 1.00 95.06 102 LYS A C 1
ATOM 778 O O . LYS A 1 102 ? 2.852 -11.988 5.896 1.00 95.06 102 LYS A O 1
ATOM 783 N N . ASP A 1 103 ? 1.387 -10.796 4.682 1.00 93.00 103 ASP A N 1
ATOM 784 C CA . ASP A 1 103 ? 2.288 -10.388 3.597 1.00 93.00 103 ASP A CA 1
ATOM 785 C C . ASP A 1 103 ? 2.822 -8.947 3.767 1.00 93.00 103 ASP A C 1
ATOM 787 O O . ASP A 1 103 ? 2.812 -8.159 2.817 1.00 93.00 103 ASP A O 1
ATOM 791 N N . LEU A 1 104 ? 3.247 -8.557 4.979 1.00 88.75 104 LEU A N 1
ATOM 792 C CA . LEU A 1 104 ? 3.882 -7.244 5.192 1.00 88.75 104 LEU A CA 1
ATOM 793 C C . LEU A 1 104 ? 5.070 -7.041 4.239 1.00 88.75 104 LEU A C 1
ATOM 795 O O . LEU A 1 104 ? 5.775 -7.980 3.876 1.00 88.75 104 LEU A O 1
ATOM 799 N N . GLY A 1 105 ? 5.262 -5.800 3.798 1.00 84.75 105 GLY A N 1
ATOM 800 C CA . GLY A 1 105 ? 6.216 -5.454 2.745 1.00 84.75 105 GLY A CA 1
ATOM 801 C C . GLY A 1 105 ? 5.641 -5.626 1.338 1.00 84.75 105 GLY A C 1
ATOM 802 O O . GLY A 1 105 ? 5.905 -4.770 0.499 1.00 84.75 105 GLY A O 1
ATOM 803 N N . LYS A 1 106 ? 4.796 -6.644 1.096 1.00 89.19 106 LYS A N 1
ATOM 804 C CA . LYS A 1 106 ? 4.156 -6.888 -0.214 1.00 89.19 106 LYS A CA 1
ATOM 805 C C . LYS A 1 106 ? 2.885 -6.109 -0.463 1.00 89.19 106 LYS A C 1
ATOM 807 O O . LYS A 1 106 ? 2.576 -5.789 -1.608 1.00 89.19 106 LYS A O 1
ATOM 812 N N . VAL A 1 107 ? 2.165 -5.816 0.608 1.00 91.62 107 VAL A N 1
ATOM 813 C CA . VAL A 1 107 ? 0.903 -5.094 0.538 1.00 91.62 107 VAL A CA 1
ATOM 814 C C . VAL A 1 107 ? 0.975 -3.768 1.280 1.00 91.62 107 VAL A C 1
ATOM 816 O O . VAL A 1 107 ? 1.795 -3.570 2.181 1.00 91.62 107 VAL A O 1
ATOM 819 N N . LYS A 1 108 ? 0.075 -2.869 0.904 1.00 90.81 108 LYS A N 1
ATOM 820 C CA . LYS A 1 108 ? -0.237 -1.605 1.558 1.00 90.81 108 LYS A CA 1
ATOM 821 C C . LYS A 1 108 ? -1.660 -1.681 2.105 1.00 90.81 108 LYS A C 1
ATOM 823 O O . LYS A 1 108 ? -2.532 -2.291 1.487 1.00 90.81 108 LYS A O 1
ATOM 828 N N . MET A 1 109 ? -1.878 -1.101 3.284 1.00 95.62 109 MET A N 1
ATOM 829 C CA . MET A 1 109 ? -3.180 -1.090 3.954 1.00 95.62 109 MET A CA 1
ATOM 830 C C . MET A 1 109 ? -3.692 0.346 4.028 1.00 95.62 109 MET A C 1
ATOM 832 O O . MET A 1 109 ? -3.208 1.141 4.833 1.00 95.62 109 MET A O 1
ATOM 836 N N . TYR A 1 110 ? -4.653 0.678 3.171 1.00 96.06 110 TYR A N 1
ATOM 837 C CA . TYR A 1 110 ? -5.310 1.983 3.147 1.00 96.06 110 TYR A CA 1
ATOM 838 C C . TYR A 1 110 ? -6.497 1.959 4.094 1.00 96.06 110 TYR A C 1
ATOM 840 O O . TYR A 1 110 ? -7.292 1.021 4.046 1.00 96.06 110 TYR A O 1
ATOM 848 N N . TYR A 1 111 ? -6.626 2.962 4.956 1.00 98.06 111 TYR A N 1
ATOM 849 C CA . TYR A 1 111 ? -7.639 2.952 5.999 1.00 98.06 111 TYR A CA 1
ATOM 850 C C . TYR A 1 111 ? -8.313 4.299 6.234 1.00 98.06 111 TYR A C 1
ATOM 852 O O . TYR A 1 111 ? -7.789 5.369 5.920 1.00 98.06 111 TYR A O 1
ATOM 860 N N . THR A 1 112 ? -9.497 4.216 6.826 1.00 98.69 112 THR A N 1
ATOM 861 C CA . THR A 1 112 ? -10.303 5.333 7.323 1.00 98.69 112 THR A CA 1
ATOM 862 C C . THR A 1 112 ? -10.656 5.062 8.782 1.00 98.69 112 THR A C 1
ATOM 864 O O . THR A 1 112 ? -10.620 3.915 9.226 1.00 98.69 112 THR A O 1
ATOM 867 N N . LEU A 1 113 ? -10.962 6.110 9.548 1.00 98.44 113 LEU A N 1
ATOM 868 C CA . LEU A 1 113 ? -11.316 6.012 10.976 1.00 98.44 113 LEU A CA 1
ATOM 869 C C . LEU A 1 113 ? -12.782 6.390 11.253 1.00 98.44 113 LEU A C 1
ATOM 871 O O . LEU A 1 113 ? -13.289 6.223 12.360 1.00 98.44 113 LEU A O 1
ATOM 875 N N . ASP A 1 114 ? -13.468 6.914 10.243 1.00 97.19 114 ASP A N 1
ATOM 876 C CA . ASP A 1 114 ? -14.852 7.385 10.300 1.00 97.19 114 ASP A CA 1
ATOM 877 C C . ASP A 1 114 ? -15.852 6.375 9.709 1.00 97.19 114 ASP A C 1
ATOM 879 O O . ASP A 1 114 ? -17.044 6.660 9.624 1.00 97.19 114 ASP A O 1
ATOM 883 N N . GLY A 1 115 ? -15.384 5.190 9.303 1.00 97.06 115 GLY A N 1
ATOM 884 C CA . GLY A 1 115 ? -16.205 4.164 8.664 1.00 97.06 115 GLY A CA 1
ATOM 885 C C . GLY A 1 115 ? -16.538 4.423 7.190 1.00 97.06 115 GLY A C 1
ATOM 886 O O . GLY A 1 115 ? -17.315 3.657 6.610 1.00 97.06 115 GLY A O 1
ATOM 887 N N . SER A 1 116 ? -15.957 5.446 6.556 1.00 98.44 116 SER A N 1
ATOM 888 C CA . SER A 1 116 ? -16.037 5.622 5.100 1.00 98.44 116 SER A CA 1
ATOM 889 C C . SER A 1 116 ? -15.235 4.544 4.357 1.00 98.44 116 SER A C 1
ATOM 891 O O . SER A 1 116 ? -14.331 3.924 4.919 1.00 98.44 116 SER A O 1
ATOM 893 N N . THR A 1 117 ? -15.571 4.265 3.096 1.00 98.00 117 THR A N 1
ATOM 894 C CA . THR A 1 117 ? -14.822 3.285 2.293 1.00 98.00 117 THR A CA 1
ATOM 895 C C . THR A 1 117 ? -13.436 3.845 1.949 1.00 98.00 117 THR A C 1
ATOM 897 O O . THR A 1 117 ? -13.369 4.906 1.326 1.00 98.00 117 THR A O 1
ATOM 900 N N . PRO A 1 118 ? -12.334 3.168 2.322 1.00 97.62 118 PRO A N 1
ATOM 901 C CA . PRO A 1 118 ? -10.994 3.620 1.974 1.00 97.62 118 PRO A CA 1
ATOM 902 C C . PRO A 1 118 ? -10.763 3.607 0.460 1.00 97.62 118 PRO A C 1
ATOM 904 O O . PRO A 1 118 ? -11.254 2.746 -0.267 1.00 97.62 118 PRO A O 1
ATOM 907 N N . THR A 1 119 ? -9.970 4.572 0.009 1.00 91.69 119 THR A N 1
ATOM 908 C CA . THR A 1 119 ? -9.517 4.747 -1.373 1.00 91.69 119 THR A CA 1
ATOM 909 C C . THR A 1 119 ? -7.996 4.917 -1.390 1.00 91.69 119 THR A C 1
ATOM 911 O O . THR A 1 119 ? -7.351 4.947 -0.342 1.00 91.69 119 THR A O 1
ATOM 914 N N . TRP A 1 120 ? -7.411 5.097 -2.574 1.00 82.31 120 TRP A N 1
ATOM 915 C CA . TRP A 1 120 ? -5.983 5.395 -2.753 1.00 82.31 120 TRP A CA 1
ATOM 916 C C . TRP A 1 120 ? -5.536 6.632 -1.974 1.00 82.31 120 TRP A C 1
ATOM 918 O O . TRP A 1 120 ? -4.447 6.656 -1.414 1.00 82.31 120 TRP A O 1
ATOM 928 N N . ALA A 1 121 ? -6.400 7.642 -1.884 1.00 85.62 121 ALA A N 1
ATOM 929 C CA . ALA A 1 121 ? -6.116 8.889 -1.182 1.00 85.62 121 ALA A CA 1
ATOM 930 C C . ALA A 1 121 ? -6.283 8.779 0.344 1.00 85.62 121 ALA A C 1
ATOM 932 O O . ALA A 1 121 ? -5.980 9.728 1.065 1.00 85.62 121 ALA A O 1
ATOM 933 N N . SER A 1 122 ? -6.768 7.644 0.857 1.00 94.00 122 SER A N 1
ATOM 934 C CA . SER A 1 122 ? -6.943 7.438 2.294 1.00 94.00 122 SER A CA 1
ATOM 935 C C . SER A 1 122 ? -5.604 7.319 3.029 1.00 94.00 122 SER A C 1
ATOM 937 O O . SER A 1 122 ? -4.519 7.284 2.435 1.00 94.00 122 SER A O 1
ATOM 939 N N . MET A 1 123 ? -5.683 7.273 4.360 1.00 94.12 123 MET A N 1
ATOM 940 C CA . MET A 1 123 ? -4.510 7.134 5.214 1.00 94.12 123 MET A CA 1
ATOM 941 C C . MET A 1 123 ? -3.816 5.802 4.928 1.00 94.12 123 MET A C 1
ATOM 943 O O . MET A 1 123 ? -4.474 4.778 4.755 1.00 94.12 123 MET A O 1
ATOM 947 N N . LEU A 1 124 ? -2.486 5.804 4.902 1.00 93.12 124 LEU A N 1
ATOM 948 C CA . LEU A 1 124 ? -1.691 4.608 4.647 1.00 93.12 124 LEU A CA 1
ATOM 949 C C . LEU A 1 124 ? -1.126 4.055 5.959 1.00 93.12 124 LEU A C 1
ATOM 951 O O . LEU A 1 124 ? -0.430 4.756 6.691 1.00 93.12 124 LEU A O 1
ATOM 955 N N . TYR A 1 125 ? -1.396 2.782 6.245 1.00 93.69 125 TYR A N 1
ATOM 956 C CA . TYR A 1 125 ? -0.726 2.027 7.299 1.00 93.69 125 TYR A CA 1
ATOM 957 C C . TYR A 1 125 ? 0.327 1.114 6.665 1.00 93.69 125 TYR A C 1
ATOM 959 O O . TYR A 1 125 ? 0.007 0.075 6.084 1.00 93.69 125 TYR A O 1
ATOM 967 N N . ASN A 1 126 ? 1.594 1.517 6.757 1.00 87.94 126 ASN A N 1
ATOM 968 C CA . ASN A 1 126 ? 2.722 0.830 6.126 1.00 87.94 126 ASN A CA 1
ATOM 969 C C . ASN A 1 126 ? 3.819 0.542 7.161 1.00 87.94 126 ASN A C 1
ATOM 971 O O . ASN A 1 126 ? 4.817 1.260 7.214 1.00 87.94 126 ASN A O 1
ATOM 975 N N . PRO A 1 127 ? 3.626 -0.464 8.030 1.00 87.81 127 PRO A N 1
ATOM 976 C CA . PRO A 1 127 ? 4.616 -0.799 9.031 1.00 87.81 127 PRO A CA 1
ATOM 977 C C . PRO A 1 127 ? 5.839 -1.428 8.351 1.00 87.81 127 PRO A C 1
ATOM 979 O O . PRO A 1 127 ? 5.719 -2.368 7.564 1.00 87.81 127 PRO A O 1
ATOM 982 N N . SER A 1 128 ? 7.021 -0.917 8.672 1.00 83.00 128 SER A N 1
ATOM 983 C CA . SER A 1 128 ? 8.302 -1.442 8.223 1.00 83.00 128 SER A CA 1
ATOM 984 C C . SER A 1 128 ? 8.798 -2.527 9.173 1.00 83.00 128 SER A C 1
ATOM 986 O O . SER A 1 128 ? 8.850 -2.339 10.389 1.00 83.00 128 SER A O 1
ATOM 988 N N . THR A 1 129 ? 9.207 -3.666 8.622 1.00 81.69 129 THR A N 1
ATOM 989 C CA . THR A 1 129 ? 9.973 -4.681 9.363 1.00 81.69 129 THR A CA 1
ATOM 990 C C . THR A 1 129 ? 11.458 -4.325 9.461 1.00 81.69 129 THR A C 1
ATOM 992 O O . THR A 1 129 ? 12.156 -4.898 10.289 1.00 81.69 129 THR A O 1
ATOM 995 N N . TYR A 1 130 ? 11.937 -3.388 8.635 1.00 83.44 130 TYR A N 1
ATOM 996 C CA . TYR A 1 130 ? 13.333 -2.935 8.597 1.00 83.44 130 TYR A CA 1
ATOM 997 C C . TYR A 1 130 ? 13.593 -1.728 9.504 1.00 83.44 130 TYR A C 1
ATOM 999 O O . TYR A 1 130 ? 14.698 -1.574 10.009 1.00 83.44 130 TYR A O 1
ATOM 1007 N N . GLN A 1 131 ? 12.572 -0.892 9.706 1.00 85.62 131 GLN A N 1
ATOM 1008 C CA . GLN A 1 131 ? 12.596 0.310 10.546 1.00 85.62 131 GLN A CA 1
ATOM 1009 C C . GLN A 1 131 ? 11.429 0.267 11.548 1.00 85.62 131 GLN A C 1
ATOM 1011 O O . GLN A 1 131 ? 10.491 1.066 11.456 1.00 85.62 131 GLN A O 1
ATOM 1016 N N . PRO A 1 132 ? 11.402 -0.727 12.459 1.00 85.44 132 PRO A N 1
ATOM 1017 C CA . PRO A 1 132 ? 10.284 -0.936 13.378 1.00 85.44 132 PRO A CA 1
ATOM 1018 C C . PRO A 1 132 ? 9.998 0.265 14.290 1.00 85.44 132 PRO A C 1
ATOM 1020 O O . PRO A 1 132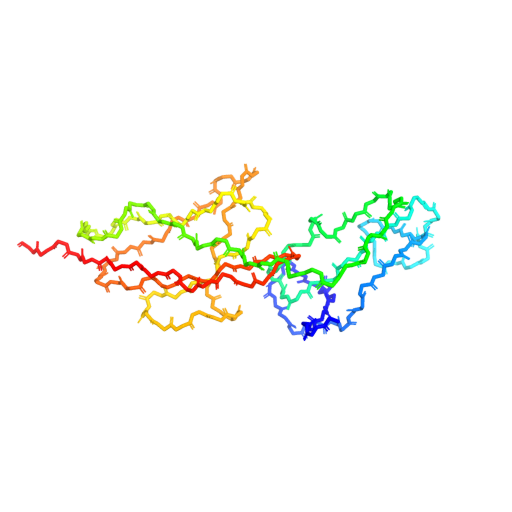 ? 8.861 0.445 14.722 1.00 85.44 132 PRO A O 1
ATOM 1023 N N . GLU A 1 133 ? 10.999 1.097 14.558 1.00 87.12 133 GLU A N 1
ATOM 1024 C CA . GLU A 1 133 ? 10.911 2.339 15.325 1.00 87.12 133 GLU A CA 1
ATOM 1025 C C . GLU A 1 133 ? 10.038 3.413 14.662 1.00 87.12 133 GLU A C 1
ATOM 1027 O O . GLU A 1 133 ? 9.486 4.267 15.357 1.00 87.12 133 GLU A O 1
ATOM 1032 N N . LEU A 1 134 ? 9.858 3.356 13.337 1.00 85.81 134 LEU A N 1
ATOM 1033 C CA . LEU A 1 134 ? 8.990 4.278 12.599 1.00 85.81 134 LEU A CA 1
ATOM 1034 C C . LEU A 1 134 ? 7.518 3.844 12.612 1.00 85.81 134 LEU A C 1
ATOM 1036 O O . LEU A 1 134 ? 6.638 4.615 12.220 1.00 85.81 134 LEU A O 1
ATOM 1040 N N . ASN A 1 135 ? 7.220 2.628 13.079 1.00 88.81 135 ASN A N 1
ATOM 1041 C CA . ASN A 1 135 ? 5.866 2.084 13.061 1.00 88.81 135 ASN A CA 1
ATOM 1042 C C . ASN A 1 135 ? 5.000 2.746 14.128 1.00 88.81 135 ASN A C 1
ATOM 1044 O O . ASN A 1 135 ? 5.095 2.427 15.314 1.00 88.81 135 ASN A O 1
ATOM 1048 N N . LYS A 1 136 ? 4.096 3.625 13.693 1.00 91.00 136 LYS A N 1
ATOM 1049 C CA . LYS A 1 136 ? 3.141 4.312 14.567 1.00 91.00 136 LYS A CA 1
ATOM 1050 C C . LYS A 1 136 ? 1.813 3.547 14.625 1.00 91.00 136 LYS A C 1
ATOM 1052 O O . LYS A 1 136 ? 1.150 3.400 13.598 1.00 91.00 136 LYS A O 1
ATOM 1057 N N . PRO A 1 137 ? 1.399 3.042 15.801 1.00 95.44 137 PRO A N 1
ATOM 1058 C CA . PRO A 1 137 ? 0.045 2.536 16.003 1.00 95.44 137 PRO A CA 1
ATOM 1059 C C . PRO A 1 137 ? -1.019 3.622 15.783 1.00 95.44 137 PRO A C 1
ATOM 1061 O O . PRO A 1 137 ? -0.750 4.811 15.946 1.00 95.44 137 PRO A O 1
ATOM 1064 N N . ILE A 1 138 ? -2.243 3.204 15.471 1.00 97.62 138 ILE A N 1
ATOM 1065 C CA . ILE A 1 138 ? -3.415 4.076 15.361 1.00 97.62 138 ILE A CA 1
ATOM 1066 C C . ILE A 1 138 ? -3.952 4.324 16.769 1.00 97.62 138 ILE A C 1
ATOM 1068 O O . ILE A 1 138 ? -4.346 3.383 17.451 1.00 97.62 138 ILE A O 1
ATOM 1072 N N . ARG A 1 139 ? -3.973 5.575 17.216 1.00 97.38 139 ARG A N 1
ATOM 1073 C CA . ARG A 1 139 ? -4.529 5.952 18.520 1.00 97.38 139 ARG A CA 1
ATOM 1074 C C . ARG A 1 139 ? -6.051 6.088 18.447 1.00 97.38 139 ARG A C 1
ATOM 1076 O O . ARG A 1 139 ? -6.559 6.657 17.484 1.00 97.38 139 ARG A O 1
ATOM 1083 N N . ILE A 1 140 ? -6.760 5.592 19.462 1.00 97.94 140 ILE A N 1
ATOM 1084 C CA . ILE A 1 140 ? -8.223 5.631 19.543 1.00 97.94 140 ILE A CA 1
ATOM 1085 C C . ILE A 1 140 ? -8.657 6.404 20.791 1.00 97.94 140 ILE A C 1
ATOM 1087 O O . ILE A 1 140 ? -8.555 5.918 21.913 1.00 97.94 140 ILE A O 1
ATOM 1091 N N . ASP A 1 141 ? -9.162 7.621 20.594 1.00 96.88 141 ASP A N 1
ATOM 1092 C CA . ASP A 1 141 ? -9.606 8.504 21.687 1.00 96.88 141 ASP A CA 1
ATOM 1093 C C . ASP A 1 141 ? -11.142 8.588 21.816 1.00 96.88 141 ASP A C 1
ATOM 1095 O O . ASP A 1 141 ? -11.659 9.133 22.787 1.00 96.88 141 ASP A O 1
ATOM 1099 N N . ARG A 1 142 ? -11.885 8.047 20.842 1.00 97.00 142 ARG A N 1
ATOM 1100 C CA . ARG A 1 142 ? -13.358 8.009 20.787 1.00 97.00 142 ARG A CA 1
ATOM 1101 C C . ARG A 1 142 ? -13.834 6.773 20.030 1.00 97.00 142 ARG A C 1
ATOM 1103 O O . ARG A 1 142 ? -13.023 6.105 19.388 1.00 97.00 142 ARG A O 1
ATOM 1110 N N . ASP A 1 143 ? -15.134 6.492 20.072 1.00 98.19 143 ASP A N 1
ATOM 1111 C CA . ASP A 1 143 ? -15.740 5.447 19.244 1.00 98.19 143 ASP A CA 1
ATOM 1112 C C . ASP A 1 143 ? -15.321 5.637 17.782 1.00 98.19 143 ASP A C 1
ATOM 1114 O O . ASP A 1 143 ? -15.448 6.723 17.211 1.00 98.19 143 ASP A O 1
ATOM 1118 N N . THR A 1 144 ? -14.745 4.586 17.209 1.00 98.50 144 THR A N 1
ATOM 1119 C CA . THR A 1 144 ? -14.020 4.641 15.939 1.00 98.50 144 THR A CA 1
ATOM 1120 C C . THR A 1 144 ? -14.340 3.391 15.137 1.00 98.50 144 THR A C 1
ATOM 1122 O O . THR A 1 144 ? -14.267 2.276 15.656 1.00 98.50 144 THR A O 1
ATOM 1125 N N . THR A 1 145 ? -14.668 3.564 13.857 1.00 98.69 145 THR A N 1
ATOM 1126 C CA . THR A 1 145 ? -14.791 2.446 12.916 1.00 98.69 145 THR A CA 1
ATOM 1127 C C . THR A 1 145 ? -13.629 2.515 11.945 1.00 98.69 145 THR A C 1
ATOM 1129 O O . THR A 1 145 ? -13.564 3.421 11.116 1.00 98.69 145 THR A O 1
ATOM 1132 N N . ILE A 1 146 ? -12.711 1.557 12.054 1.00 98.75 146 ILE A N 1
ATOM 1133 C CA . ILE A 1 146 ? -11.585 1.445 11.135 1.00 98.75 146 ILE A CA 1
ATOM 1134 C C . ILE A 1 146 ? -12.007 0.562 9.966 1.00 98.75 146 ILE A C 1
ATOM 1136 O O . ILE A 1 146 ? -12.291 -0.620 10.172 1.00 98.75 146 ILE A O 1
ATOM 1140 N N . LYS A 1 147 ? -12.024 1.107 8.748 1.00 98.81 147 LYS A N 1
ATOM 1141 C CA . LYS A 1 147 ? -12.146 0.305 7.522 1.00 98.81 147 LYS A CA 1
ATOM 1142 C C . LYS A 1 147 ? -10.813 0.238 6.809 1.00 98.81 147 LYS A C 1
ATOM 1144 O O . LYS A 1 147 ? -10.111 1.241 6.760 1.00 98.81 147 LYS A O 1
ATOM 1149 N N . VAL A 1 148 ? -10.468 -0.930 6.270 1.00 98.69 148 VAL A N 1
ATOM 1150 C CA . VAL A 1 148 ? -9.158 -1.181 5.652 1.00 98.69 148 VAL A CA 1
ATOM 1151 C C . VAL A 1 148 ? -9.309 -1.888 4.307 1.00 98.69 148 VAL A C 1
ATOM 1153 O O . VAL A 1 148 ? -9.984 -2.913 4.221 1.00 98.69 148 VAL A O 1
ATOM 1156 N N . LEU A 1 149 ? -8.641 -1.358 3.284 1.00 98.00 149 LEU A N 1
ATOM 1157 C CA . LEU A 1 149 ? -8.435 -1.968 1.970 1.00 98.00 149 LEU A CA 1
ATOM 1158 C C . LEU A 1 149 ? -6.969 -2.388 1.838 1.00 98.00 149 LEU A C 1
ATOM 1160 O O . LEU A 1 149 ? -6.069 -1.567 2.034 1.00 98.00 149 LEU A O 1
ATOM 1164 N N . VAL A 1 150 ? -6.727 -3.654 1.502 1.00 96.62 150 VAL A N 1
ATOM 1165 C CA . VAL A 1 150 ? -5.384 -4.190 1.261 1.00 96.62 150 VAL A CA 1
ATOM 1166 C C . VAL A 1 150 ? -5.123 -4.256 -0.238 1.00 96.62 150 VAL A C 1
ATOM 1168 O O . VAL A 1 150 ? -5.922 -4.818 -0.987 1.00 96.62 150 VAL A O 1
ATOM 1171 N N . ARG A 1 151 ? -3.978 -3.721 -0.667 1.00 92.00 151 ARG A N 1
ATOM 1172 C CA . ARG A 1 151 ? -3.537 -3.736 -2.067 1.00 92.00 151 ARG A CA 1
ATOM 1173 C C . ARG A 1 151 ? -2.065 -4.087 -2.201 1.00 92.00 151 ARG A C 1
ATOM 1175 O O . ARG A 1 151 ? -1.261 -3.724 -1.350 1.00 92.00 151 ARG A O 1
ATOM 1182 N N . GLY A 1 152 ? -1.707 -4.742 -3.297 1.00 90.62 152 GLY A N 1
ATOM 1183 C CA . GLY A 1 152 ? -0.332 -5.060 -3.676 1.00 90.62 152 GLY A CA 1
ATOM 1184 C C . GLY A 1 152 ? -0.278 -5.628 -5.094 1.00 90.62 152 GLY A C 1
ATOM 1185 O O . GLY A 1 152 ? -1.315 -5.954 -5.671 1.00 90.62 152 GLY A O 1
ATOM 1186 N N . PHE A 1 153 ? 0.922 -5.758 -5.656 1.00 89.50 153 PHE A N 1
ATOM 1187 C CA . PHE A 1 153 ? 1.121 -6.282 -7.011 1.00 89.50 153 PHE A CA 1
ATOM 1188 C C . PHE A 1 153 ? 0.645 -7.732 -7.172 1.00 89.50 153 PHE A C 1
ATOM 1190 O O . PHE A 1 153 ? 0.839 -8.558 -6.286 1.00 89.50 153 PHE A O 1
ATOM 1197 N N . GLY A 1 154 ? 0.098 -8.063 -8.343 1.00 89.06 154 GLY A N 1
ATOM 1198 C CA . GLY A 1 154 ? -0.144 -9.449 -8.756 1.00 89.06 154 GLY A CA 1
ATOM 1199 C C . GLY A 1 154 ? -1.431 -10.095 -8.240 1.00 89.06 154 GLY A C 1
ATOM 1200 O O . GLY A 1 154 ? -1.660 -11.251 -8.568 1.00 89.06 154 GLY A O 1
ATOM 1201 N N . LYS A 1 155 ? -2.271 -9.384 -7.474 1.00 93.06 155 LYS A N 1
ATOM 1202 C CA . LYS A 1 155 ? -3.628 -9.822 -7.101 1.00 93.06 155 LYS A CA 1
ATOM 1203 C C . LYS A 1 155 ? -4.618 -8.670 -7.137 1.00 93.06 155 LYS A C 1
ATOM 1205 O O .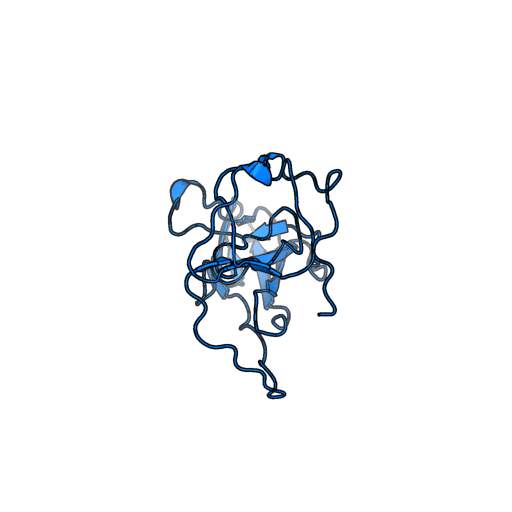 LYS A 1 155 ? -4.219 -7.509 -7.056 1.00 93.06 155 LYS A O 1
ATOM 1210 N N . ASN A 1 156 ? -5.901 -9.009 -7.207 1.00 94.81 156 ASN A N 1
ATOM 1211 C CA . ASN A 1 156 ? -6.975 -8.055 -6.974 1.00 94.81 156 ASN A CA 1
ATOM 1212 C C . ASN A 1 156 ? -6.940 -7.557 -5.521 1.00 94.81 156 ASN A C 1
ATOM 1214 O O . ASN A 1 156 ? -6.445 -8.242 -4.615 1.00 94.81 156 ASN A O 1
ATOM 1218 N N . ASP A 1 157 ? -7.492 -6.369 -5.294 1.00 95.38 157 ASP A N 1
ATOM 1219 C CA . ASP A 1 157 ? -7.583 -5.798 -3.953 1.00 95.38 157 ASP A CA 1
ATOM 1220 C C . ASP A 1 157 ? -8.406 -6.694 -3.019 1.00 95.38 157 ASP A C 1
ATOM 1222 O O . ASP A 1 157 ? -9.284 -7.451 -3.453 1.00 95.38 157 ASP A O 1
ATOM 1226 N N . SER A 1 158 ? -8.131 -6.606 -1.718 1.00 98.12 158 SER A N 1
ATOM 1227 C CA . SER A 1 158 ? -8.940 -7.316 -0.734 1.00 98.12 158 SER A CA 1
ATOM 1228 C C . SER A 1 158 ? -10.369 -6.784 -0.704 1.00 98.12 158 SER A C 1
ATOM 1230 O O . SER A 1 158 ? -10.656 -5.634 -1.034 1.00 98.12 158 SER A O 1
ATOM 1232 N N . ASP A 1 159 ? -11.272 -7.591 -0.163 1.00 98.50 159 ASP A N 1
ATOM 1233 C CA . ASP A 1 159 ? -12.512 -7.042 0.373 1.00 98.50 159 ASP A CA 1
ATOM 1234 C C . ASP A 1 159 ? -12.203 -6.087 1.547 1.00 98.50 159 ASP A C 1
ATOM 1236 O O . ASP A 1 159 ? -11.163 -6.199 2.204 1.00 98.50 159 ASP A O 1
ATOM 1240 N N . ILE A 1 160 ? -13.122 -5.169 1.860 1.00 98.69 160 ILE A N 1
ATOM 1241 C CA . ILE A 1 160 ? -12.946 -4.240 2.985 1.00 98.69 160 ILE A CA 1
ATOM 1242 C C . ILE A 1 160 ? -12.999 -5.003 4.318 1.00 98.69 160 ILE A C 1
ATOM 1244 O O . ILE A 1 160 ? -13.948 -5.751 4.595 1.00 98.69 160 ILE A O 1
ATOM 1248 N N . ALA A 1 161 ? -11.973 -4.819 5.149 1.00 98.69 161 ALA A N 1
ATOM 1249 C CA . ALA A 1 161 ? -11.991 -5.202 6.557 1.00 98.69 161 ALA A CA 1
ATOM 1250 C C . ALA A 1 161 ? -12.615 -4.078 7.389 1.00 98.69 161 ALA A C 1
ATOM 1252 O O . ALA A 1 161 ? -12.410 -2.906 7.083 1.00 98.69 161 ALA A O 1
ATOM 1253 N N . GLU A 1 162 ? -13.352 -4.426 8.441 1.00 98.69 162 GLU A N 1
ATOM 1254 C CA . GLU A 1 162 ? -14.050 -3.460 9.290 1.00 98.69 162 GLU A CA 1
ATOM 1255 C C . GLU A 1 162 ? -13.862 -3.814 10.767 1.00 98.69 162 GLU A C 1
ATOM 1257 O O . GLU A 1 162 ? -14.069 -4.957 11.181 1.00 98.69 162 GLU A O 1
ATOM 1262 N N . PHE A 1 163 ? -13.437 -2.827 11.556 1.00 98.75 163 PHE A N 1
ATOM 1263 C CA . PHE A 1 163 ? -13.129 -2.966 12.975 1.00 98.75 163 PHE A CA 1
ATOM 1264 C C . PHE A 1 163 ? -13.822 -1.864 13.770 1.00 98.75 163 PHE A C 1
ATOM 1266 O O . PHE A 1 163 ? -13.521 -0.683 13.600 1.00 98.75 163 PHE A O 1
ATOM 1273 N N . HIS A 1 164 ? -14.723 -2.246 14.672 1.00 98.56 164 HIS A N 1
ATOM 1274 C CA . HIS A 1 164 ? -15.447 -1.303 15.520 1.00 98.56 164 HIS A CA 1
ATOM 1275 C C . HIS A 1 164 ? -14.829 -1.242 16.913 1.00 98.56 164 HIS A C 1
ATOM 1277 O O . HIS A 1 164 ? -14.819 -2.236 17.641 1.00 98.56 164 HIS A O 1
ATOM 1283 N N . TYR A 1 165 ? -14.354 -0.063 17.295 1.00 98.44 165 TYR A N 1
ATOM 1284 C CA . TYR A 1 165 ? -13.842 0.211 18.628 1.00 98.44 165 TYR A CA 1
ATOM 1285 C C . TYR A 1 165 ? -14.795 1.136 19.369 1.00 98.44 165 TYR A C 1
ATOM 1287 O O . TYR A 1 165 ? -15.200 2.169 18.837 1.00 98.44 165 TYR A O 1
ATOM 1295 N N . ARG A 1 166 ? -15.139 0.758 20.601 1.00 98.00 166 ARG A N 1
ATOM 1296 C CA . ARG A 1 166 ? -15.916 1.595 21.520 1.00 98.00 166 ARG A CA 1
ATOM 1297 C C . ARG A 1 166 ? -15.067 1.958 22.722 1.00 98.00 166 ARG A C 1
ATOM 1299 O O . ARG A 1 166 ? -14.397 1.084 23.274 1.00 98.00 166 ARG A O 1
ATOM 1306 N N . ILE A 1 167 ? -15.110 3.210 23.147 1.00 97.25 167 ILE A N 1
ATOM 1307 C CA . ILE A 1 167 ? -14.433 3.618 24.372 1.00 97.25 167 ILE A CA 1
ATOM 1308 C C . ILE A 1 167 ? -15.213 3.081 25.570 1.00 97.25 167 ILE A C 1
ATOM 1310 O O . ILE A 1 167 ? -16.445 3.117 25.598 1.00 97.25 167 ILE A O 1
ATOM 1314 N N . LYS A 1 168 ? -14.495 2.542 26.559 1.00 92.94 168 LYS A N 1
ATOM 1315 C CA . LYS A 1 168 ? -15.075 2.198 27.861 1.00 92.94 168 LYS A CA 1
ATOM 1316 C C . LYS A 1 168 ? -15.805 3.426 28.402 1.00 92.94 168 LYS A C 1
ATOM 1318 O O . LYS A 1 168 ? -15.192 4.480 28.556 1.00 92.94 168 LYS A O 1
ATOM 1323 N N . GLY A 1 169 ? -17.103 3.272 28.663 1.00 80.25 169 GLY A N 1
ATOM 1324 C CA . GLY A 1 169 ? -17.862 4.283 29.388 1.00 80.25 169 GLY A CA 1
ATOM 1325 C C . GLY A 1 169 ? -17.224 4.565 30.756 1.00 80.25 169 GLY A C 1
ATOM 1326 O O . GLY A 1 169 ? -16.439 3.736 31.231 1.00 80.25 169 GLY A O 1
ATOM 1327 N N . PRO A 1 170 ? -17.519 5.731 31.350 1.00 60.31 170 PRO A N 1
ATOM 1328 C CA . PRO A 1 170 ? -17.078 6.057 32.703 1.00 60.31 170 PRO A CA 1
ATOM 1329 C C . PRO A 1 170 ? -17.555 5.030 33.739 1.00 60.31 170 PRO A C 1
ATOM 1331 O O . PRO A 1 170 ? -18.623 4.409 33.523 1.00 60.31 170 PRO A O 1
#

Secondary structure (DSSP, 8-state):
--S--EE-TTGGGT-GGG-EE---EEEEEE-TT---GGG-EEEEEEEEPPBSSTT---GGGEEES--------S---BPPPPEEESPSEEE-TTEEEEEE-TTBTTEEEEEESBSPPP-TTSEEE---SS-GGG-PPEEESS-EEEEEEEEETTSBPPPPEEEEEEEPP-

Radius of gyration: 19.11 Å; chains: 1; bounding box: 43×35×54 Å

Foldseek 3Di:
DPQWFWDDPPLVVQDCPRTDTDDWDFDQWDDPPDPDPVPTDGDATWTDGGDSGSPDDCPVRTDGNDDDDDDDPDALEEFEEKAKPPAFDEDAAFDFMAIDGPPQVFKWKFKDWAPDAGDPPGDIQRQDPVCNVPHDTHTHRAWTKIWIWIDGPRHHIYDIDIGTYHHDDD

pLDDT: mean 92.85, std 6.02, range [60.31, 98.81]

Sequence (170 aa):
MDTPRYYYPEVHLEDPSGAVPAEPIIAYAYKESSDNPGEAGADDLCLIMPQADVREQTNLAFIKGVKEILVTEEDPGKWEKAGAYPRAGTIAGGDTVKLQHKDLGKVKMYYTLDGSTPTWASMLYNPSTYQPELNKPIRIDRDTTIKVLVRGFGKNDSDIAEFHYRIKGP